Protein AF-A0A2K2V6W5-F1 (afdb_monomer_lite)

Foldseek 3Di:
DDDDDDDDPDDPPPPPPPPDVVNLVVLLVLLLVLLVVQQVVLQVQLLVLLVVCVVVVHDPVVNVVSSVCSSVVSLVVSLVVCVVVVSVSSSVSNVVNNVVVVCCQCPVVVDDSNVVPPD

Sequence (119 aa):
MLRRPIRPPTKPIKMRAPFTLKKLVFEALFGIVYAFFTFPISFLIAEFS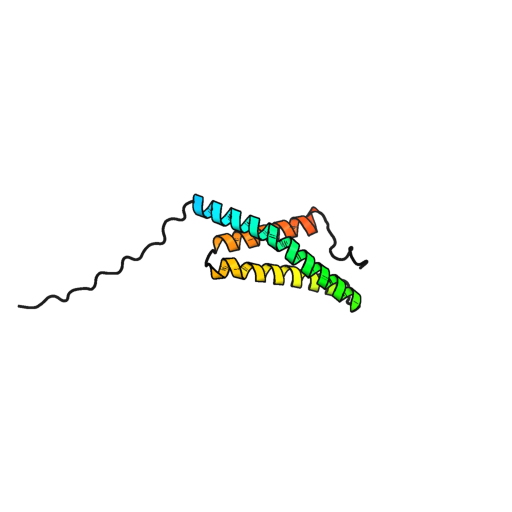VWVSSVWMLNRADALRNFNLFLWLVQLMFMIVPLYHKRYMRVIFFLVTSLLIYYAVFFAAAFDPLSLFGY

Structure (mmCIF, N/CA/C/O backbone):
data_AF-A0A2K2V6W5-F1
#
_entry.id   AF-A0A2K2V6W5-F1
#
loop_
_atom_site.group_PDB
_atom_site.id
_atom_site.type_symbol
_atom_site.label_atom_id
_atom_site.label_alt_id
_atom_site.label_comp_id
_atom_site.label_asym_id
_atom_site.label_entity_id
_atom_site.label_seq_id
_atom_site.pdbx_PDB_ins_code
_atom_site.Cartn_x
_atom_site.Cartn_y
_atom_site.Cartn_z
_atom_site.occupancy
_atom_site.B_iso_or_equiv
_atom_site.auth_seq_id
_atom_site.auth_comp_id
_atom_site.auth_asym_id
_atom_site.auth_atom_id
_atom_site.pdbx_PDB_model_num
ATOM 1 N N . MET A 1 1 ? -4.158 -10.454 72.548 1.00 58.47 1 MET A N 1
ATOM 2 C CA . MET A 1 1 ? -4.992 -9.889 71.460 1.00 58.47 1 MET A CA 1
ATOM 3 C C . MET A 1 1 ? -4.175 -9.878 70.170 1.00 58.47 1 MET A C 1
ATOM 5 O O . MET A 1 1 ? -3.274 -9.062 70.040 1.00 58.47 1 MET A O 1
ATOM 9 N N . LEU A 1 2 ? -4.414 -10.823 69.255 1.00 63.09 2 LEU A N 1
ATOM 10 C CA . LEU A 1 2 ? -3.684 -10.931 67.982 1.00 63.09 2 LEU A CA 1
ATOM 11 C C . LEU A 1 2 ? -4.284 -9.954 66.955 1.00 63.09 2 LEU A C 1
ATOM 13 O O . LEU A 1 2 ? -5.436 -10.112 66.551 1.00 63.09 2 LEU A O 1
ATOM 17 N N . ARG A 1 3 ? -3.521 -8.927 66.548 1.00 61.69 3 ARG A N 1
ATOM 18 C CA . ARG A 1 3 ? -3.907 -8.004 65.465 1.00 61.69 3 ARG A CA 1
ATOM 19 C C . ARG A 1 3 ? -3.939 -8.772 64.143 1.00 61.69 3 ARG A C 1
ATOM 21 O O . ARG A 1 3 ? -2.918 -9.294 63.706 1.00 61.69 3 ARG A O 1
ATOM 28 N N . ARG A 1 4 ? -5.108 -8.841 63.500 1.00 70.25 4 ARG A N 1
ATOM 29 C CA . ARG A 1 4 ? -5.239 -9.413 62.152 1.00 70.25 4 ARG A CA 1
ATOM 30 C C . ARG A 1 4 ? -4.472 -8.539 61.142 1.00 70.25 4 ARG A C 1
ATOM 32 O O . ARG A 1 4 ? -4.592 -7.316 61.218 1.00 70.25 4 ARG A O 1
ATOM 39 N N . PRO A 1 5 ? -3.722 -9.127 60.193 1.00 66.56 5 PRO A N 1
ATOM 40 C CA . PRO A 1 5 ? -3.057 -8.367 59.142 1.00 66.56 5 PRO A CA 1
ATOM 41 C C . PRO A 1 5 ? -4.097 -7.756 58.194 1.00 66.56 5 PRO A C 1
ATOM 43 O O . PRO A 1 5 ? -4.945 -8.455 57.634 1.00 66.56 5 PRO A O 1
ATOM 46 N N . ILE A 1 6 ? -4.033 -6.435 58.032 1.00 70.31 6 ILE A N 1
ATOM 47 C CA . ILE A 1 6 ? -4.862 -5.657 57.108 1.00 70.31 6 ILE A CA 1
ATOM 48 C C . ILE A 1 6 ? -4.394 -6.003 55.689 1.00 70.31 6 ILE A C 1
ATOM 50 O O . ILE A 1 6 ? -3.288 -5.637 55.295 1.00 70.31 6 ILE A O 1
ATOM 54 N N . ARG A 1 7 ? -5.202 -6.744 54.919 1.00 69.69 7 ARG A N 1
ATOM 55 C CA . ARG A 1 7 ? -4.909 -6.967 53.494 1.00 69.69 7 ARG A CA 1
ATOM 56 C C . ARG A 1 7 ? -5.039 -5.628 52.754 1.00 69.69 7 ARG A C 1
ATOM 58 O O . ARG A 1 7 ? -6.038 -4.939 52.968 1.00 69.69 7 ARG A O 1
ATOM 65 N N . PRO A 1 8 ? -4.083 -5.251 51.886 1.00 72.56 8 PRO A N 1
ATOM 66 C CA . PRO A 1 8 ? -4.254 -4.078 51.042 1.00 72.56 8 PRO A CA 1
ATOM 67 C C . PRO A 1 8 ? -5.456 -4.298 50.109 1.00 72.56 8 PRO A C 1
ATOM 69 O O . PRO A 1 8 ? -5.678 -5.432 49.669 1.00 72.56 8 PRO A O 1
ATOM 72 N N . PRO A 1 9 ? -6.239 -3.249 49.796 1.00 64.00 9 PRO A N 1
ATOM 73 C CA . PRO A 1 9 ? -7.337 -3.369 48.852 1.00 64.00 9 PRO A CA 1
ATOM 74 C C . PRO A 1 9 ? -6.768 -3.836 47.512 1.00 64.00 9 PRO A C 1
ATOM 76 O O . PRO A 1 9 ? -5.897 -3.190 46.923 1.00 64.00 9 PRO A O 1
ATOM 79 N N . THR A 1 10 ? -7.239 -4.989 47.044 1.00 65.75 10 THR A N 1
ATOM 80 C CA . THR A 1 10 ? -6.977 -5.486 45.699 1.00 65.75 10 THR A CA 1
ATOM 81 C C . THR A 1 10 ? -7.386 -4.394 44.717 1.00 65.75 10 THR A C 1
ATOM 83 O O . THR A 1 10 ? -8.564 -4.056 44.612 1.00 65.75 10 THR A O 1
ATOM 86 N N . LYS A 1 11 ? -6.406 -3.786 44.029 1.00 63.66 11 LYS A N 1
ATOM 87 C CA . LYS A 1 11 ? -6.673 -2.816 42.959 1.00 63.66 11 LYS A CA 1
ATOM 88 C C . LYS A 1 11 ? -7.693 -3.457 42.015 1.00 63.66 11 LYS A C 1
ATOM 90 O O . LYS A 1 11 ? -7.386 -4.524 41.479 1.00 63.66 11 LYS A O 1
ATOM 95 N N . PRO A 1 12 ? -8.877 -2.857 41.803 1.00 57.47 12 PRO A N 1
ATOM 96 C CA . PRO A 1 12 ? -9.825 -3.410 40.858 1.00 57.47 12 PRO A CA 1
ATOM 97 C C . PRO A 1 12 ? -9.128 -3.452 39.502 1.00 57.47 12 PRO A C 1
ATOM 99 O O . PRO A 1 12 ? -8.664 -2.426 38.993 1.00 57.47 12 PRO A O 1
ATOM 102 N N . ILE A 1 13 ? -9.007 -4.656 38.944 1.00 61.00 13 ILE A N 1
ATOM 103 C CA . ILE A 1 13 ? -8.612 -4.856 37.557 1.00 61.00 13 ILE A CA 1
ATOM 104 C C . ILE A 1 13 ? -9.688 -4.130 36.758 1.00 61.00 13 ILE A C 1
ATOM 106 O O . ILE A 1 13 ? -10.804 -4.625 36.617 1.00 61.00 13 ILE A O 1
ATOM 110 N N . LYS A 1 14 ? -9.393 -2.904 36.310 1.00 52.69 14 LYS A N 1
ATOM 111 C CA . LYS A 1 14 ? -10.246 -2.178 35.372 1.00 52.69 14 LYS A CA 1
ATOM 112 C C . LYS A 1 14 ? -10.262 -3.007 34.093 1.00 52.69 14 LYS A C 1
ATOM 114 O O . LYS A 1 14 ? -9.399 -2.832 33.234 1.00 52.69 14 LYS A O 1
ATOM 119 N N . MET A 1 15 ? -11.210 -3.936 33.988 1.00 48.81 15 MET A N 1
ATOM 120 C CA . MET A 1 15 ? -11.567 -4.552 32.720 1.00 48.81 15 MET A CA 1
ATOM 121 C C . MET A 1 15 ? -11.825 -3.393 31.759 1.00 48.81 15 MET A C 1
ATOM 123 O O . MET A 1 15 ? -12.671 -2.535 32.024 1.00 48.81 15 MET A O 1
ATOM 127 N N . ARG A 1 16 ? -10.992 -3.293 30.713 1.00 52.66 16 ARG A N 1
ATOM 128 C CA . ARG A 1 16 ? -11.155 -2.299 29.650 1.00 52.66 16 ARG A CA 1
ATOM 129 C C . ARG A 1 16 ? -12.614 -2.359 29.213 1.00 52.66 16 ARG A C 1
ATOM 131 O O . ARG A 1 16 ? -13.088 -3.432 28.855 1.00 52.66 16 ARG A O 1
ATOM 138 N N . ALA A 1 17 ? -13.291 -1.218 29.312 1.00 54.84 17 ALA A N 1
ATOM 139 C CA . ALA A 1 17 ? -14.700 -1.054 28.984 1.00 54.84 17 ALA A CA 1
ATOM 140 C C . ALA A 1 17 ? -15.071 -1.792 27.682 1.00 54.84 17 ALA A C 1
ATOM 142 O O . ALA A 1 17 ? -14.242 -1.831 26.762 1.00 54.84 17 ALA A O 1
ATOM 143 N N . PRO A 1 18 ? -16.293 -2.349 27.590 1.00 55.44 18 PRO A N 1
ATOM 144 C CA . PRO A 1 18 ? -16.727 -3.099 26.420 1.00 55.44 18 PRO A CA 1
ATOM 145 C C . PRO A 1 18 ? -16.536 -2.232 25.177 1.00 55.44 18 PRO A C 1
ATOM 147 O O . PRO A 1 18 ? -16.922 -1.059 25.170 1.00 55.44 18 PRO A O 1
ATOM 150 N N . PHE A 1 19 ? -15.894 -2.796 24.149 1.00 60.53 19 PHE A N 1
ATOM 151 C CA . PHE A 1 19 ? -15.759 -2.177 22.833 1.00 60.53 19 PHE A CA 1
ATOM 152 C C . PHE A 1 19 ? -17.141 -1.709 22.379 1.00 60.53 19 PHE A C 1
ATOM 154 O O . PHE A 1 19 ? -17.982 -2.498 21.959 1.00 60.53 19 PHE A O 1
ATOM 161 N N . THR A 1 20 ? -17.415 -0.417 22.527 1.00 73.50 20 THR A N 1
ATOM 162 C CA . THR A 1 20 ? -18.707 0.129 22.139 1.00 73.50 20 THR A CA 1
ATOM 163 C C . THR A 1 20 ? -18.705 0.205 20.622 1.00 73.50 20 THR A C 1
ATOM 165 O O . THR A 1 20 ? -17.771 0.763 20.046 1.00 73.50 20 THR A O 1
ATOM 168 N N . LEU A 1 21 ? -19.737 -0.324 19.967 1.00 78.25 21 LEU A N 1
ATOM 169 C CA . LEU A 1 21 ? -19.839 -0.357 18.504 1.00 78.25 21 LEU A CA 1
ATOM 170 C C . LEU A 1 21 ? -19.587 1.032 17.878 1.00 78.25 21 LEU A C 1
ATOM 172 O O . LEU A 1 21 ? -18.865 1.158 16.896 1.00 78.25 21 LEU A O 1
ATOM 176 N N . LYS A 1 22 ? -20.056 2.099 18.542 1.00 82.06 22 LYS A N 1
ATOM 177 C CA . LYS A 1 22 ? -19.782 3.503 18.181 1.00 82.06 22 LYS A CA 1
ATOM 178 C C . LYS A 1 22 ? -18.288 3.843 18.103 1.00 82.06 22 LYS A C 1
ATOM 180 O O . LYS A 1 22 ? -17.861 4.530 17.182 1.00 82.06 22 LYS A O 1
ATOM 185 N N . LYS A 1 23 ? -17.484 3.360 19.054 1.00 82.31 23 LYS A N 1
ATOM 186 C CA . LYS A 1 23 ? -16.033 3.584 19.079 1.00 82.31 23 LYS A CA 1
ATOM 187 C C . LYS A 1 23 ? -15.339 2.835 17.944 1.00 82.31 23 LYS A C 1
ATOM 189 O O . LYS A 1 23 ? -14.435 3.391 17.333 1.00 82.31 23 LYS A O 1
ATOM 194 N N . LEU A 1 24 ? -15.785 1.615 17.639 1.00 86.44 24 LEU A N 1
ATOM 195 C CA . LEU A 1 24 ? -15.267 0.843 16.509 1.00 86.44 24 LEU A CA 1
ATOM 196 C C . LEU A 1 24 ? -15.536 1.565 15.184 1.00 86.44 24 LEU A C 1
ATOM 198 O O . LEU A 1 24 ? -14.605 1.765 14.414 1.00 86.44 24 LEU A O 1
ATOM 202 N N . VAL A 1 25 ? -16.776 2.012 14.958 1.00 88.31 25 VAL A N 1
ATOM 203 C CA . VAL A 1 25 ? -17.162 2.770 13.754 1.00 88.31 25 VAL A CA 1
ATOM 204 C C . VAL A 1 25 ? -16.322 4.039 13.615 1.00 88.31 25 VAL A C 1
ATOM 206 O O . VAL A 1 25 ? -15.820 4.337 12.536 1.00 88.31 25 VAL A O 1
ATOM 209 N N . PHE A 1 26 ? -16.103 4.760 14.715 1.00 89.00 26 PHE A N 1
ATOM 210 C CA . PHE A 1 26 ? -15.270 5.958 14.704 1.00 89.00 26 PHE A CA 1
ATOM 211 C C . PHE A 1 26 ? -13.800 5.634 14.401 1.00 89.00 26 PHE A C 1
ATOM 213 O O . PHE A 1 26 ? -13.170 6.292 13.580 1.00 89.00 26 PHE A O 1
ATOM 220 N N . GLU A 1 27 ? -13.225 4.600 15.018 1.00 88.81 27 GLU A N 1
ATOM 221 C CA . GLU A 1 27 ? -11.850 4.189 14.715 1.00 88.81 27 GLU A CA 1
ATOM 222 C C . GLU A 1 27 ? -11.686 3.702 13.271 1.00 88.81 27 GLU A C 1
ATOM 224 O O . GLU A 1 27 ? -10.670 4.025 12.651 1.00 88.81 27 GLU A O 1
ATOM 229 N N . ALA A 1 28 ? -12.692 3.011 12.731 1.00 90.56 28 ALA A N 1
ATOM 230 C CA . ALA A 1 28 ? -12.733 2.560 11.348 1.00 90.56 28 ALA A CA 1
ATOM 231 C C . ALA A 1 28 ? -12.755 3.736 10.372 1.00 90.56 28 ALA A C 1
ATOM 233 O O . ALA A 1 28 ? -11.873 3.836 9.523 1.00 90.56 28 ALA A O 1
ATOM 234 N N . LEU A 1 29 ? -13.694 4.671 10.547 1.00 93.69 29 LEU A N 1
ATOM 235 C CA . LEU A 1 29 ? -13.828 5.840 9.680 1.00 93.69 29 LEU A CA 1
ATOM 236 C C . LEU A 1 29 ? -12.537 6.662 9.652 1.00 93.69 29 LEU A C 1
ATOM 238 O O . LEU A 1 29 ? -12.053 7.028 8.586 1.00 93.69 29 LEU A O 1
ATOM 242 N N . PHE A 1 30 ? -11.928 6.898 10.815 1.00 92.19 30 PHE A N 1
ATOM 243 C CA . PHE A 1 30 ? -10.656 7.613 10.871 1.00 92.19 30 PHE A CA 1
ATOM 244 C C . PHE A 1 30 ? -9.510 6.841 10.217 1.00 92.19 30 PHE A C 1
ATOM 246 O O . PHE A 1 30 ? -8.634 7.472 9.642 1.00 92.19 30 PHE A O 1
ATOM 253 N N . GLY A 1 31 ? -9.479 5.510 10.323 1.00 91.69 31 GLY A N 1
ATOM 254 C CA . GLY A 1 31 ? -8.465 4.689 9.653 1.00 91.69 31 GLY A CA 1
ATOM 255 C C . GLY A 1 31 ? -8.593 4.761 8.135 1.00 91.69 31 GLY A C 1
ATOM 256 O O . GLY A 1 31 ? -7.596 4.960 7.448 1.00 91.69 31 GLY A O 1
ATOM 257 N N . ILE A 1 32 ? -9.829 4.687 7.639 1.00 94.12 32 ILE A N 1
ATOM 258 C CA . ILE A 1 32 ? -10.171 4.793 6.218 1.00 94.12 32 ILE A CA 1
ATOM 259 C C . ILE A 1 32 ? -9.779 6.169 5.677 1.00 94.12 32 ILE A C 1
ATOM 261 O O . ILE A 1 32 ? -8.992 6.262 4.741 1.00 94.12 32 ILE A O 1
ATOM 265 N N . VAL A 1 33 ? -10.273 7.243 6.300 1.00 94.94 33 VAL A N 1
ATOM 266 C CA . VAL A 1 33 ? -9.973 8.621 5.882 1.00 94.94 33 VAL A CA 1
ATOM 267 C C . VAL A 1 33 ? -8.465 8.868 5.897 1.00 94.94 33 VAL A C 1
ATOM 269 O O . VAL A 1 33 ? -7.916 9.435 4.959 1.00 94.94 33 VAL A O 1
ATOM 272 N N . TYR A 1 34 ? -7.772 8.385 6.927 1.00 93.81 34 TYR A N 1
ATOM 273 C CA . TYR A 1 34 ? -6.323 8.516 7.014 1.00 93.81 34 TYR A CA 1
ATOM 274 C C . TYR A 1 34 ? -5.593 7.769 5.886 1.00 93.81 34 TYR A C 1
ATOM 276 O O . TYR A 1 34 ? -4.651 8.313 5.312 1.00 93.81 34 TYR A O 1
ATOM 284 N N . ALA A 1 35 ? -6.042 6.567 5.513 1.00 94.12 35 ALA A N 1
ATOM 285 C CA . ALA A 1 35 ? -5.495 5.842 4.366 1.00 94.12 35 ALA A CA 1
ATOM 286 C C . ALA A 1 35 ? -5.709 6.614 3.055 1.00 94.12 35 ALA A C 1
ATOM 288 O O . ALA A 1 35 ? -4.770 6.755 2.280 1.00 94.12 35 ALA A O 1
ATOM 289 N N . PHE A 1 36 ? -6.892 7.199 2.847 1.00 94.56 36 PHE A N 1
ATOM 290 C CA . PHE A 1 36 ? -7.178 8.011 1.659 1.00 94.56 36 PHE A CA 1
ATOM 291 C C . PHE A 1 36 ? -6.314 9.269 1.540 1.00 94.56 36 PHE A C 1
ATOM 293 O O . PHE A 1 36 ? -6.001 9.675 0.428 1.00 94.56 36 PHE A O 1
ATOM 300 N N . PHE A 1 37 ? -5.908 9.882 2.654 1.00 94.69 37 PHE A N 1
ATOM 301 C CA . PHE A 1 37 ? -5.008 11.041 2.616 1.00 94.69 37 PHE A CA 1
ATOM 302 C C . PHE A 1 37 ? -3.542 10.661 2.418 1.00 94.69 37 PHE A C 1
ATOM 304 O O . PHE A 1 37 ? -2.798 11.369 1.748 1.00 94.69 37 PHE A O 1
ATOM 311 N N . THR A 1 38 ? -3.114 9.558 3.021 1.00 95.19 38 THR A N 1
ATOM 312 C CA . THR A 1 38 ? -1.705 9.140 3.013 1.00 95.19 38 THR A CA 1
ATOM 313 C C . THR A 1 38 ? -1.329 8.389 1.745 1.00 95.19 38 THR A C 1
ATOM 315 O O . THR A 1 38 ? -0.225 8.578 1.249 1.00 95.19 38 THR A O 1
ATOM 318 N N . PHE A 1 39 ? -2.241 7.596 1.178 1.00 95.25 39 PHE A N 1
ATOM 319 C CA . PHE A 1 39 ? -1.962 6.791 -0.006 1.00 95.25 39 PHE A CA 1
ATOM 320 C C . PHE A 1 39 ? -1.527 7.634 -1.219 1.00 95.25 39 PHE A C 1
ATOM 322 O O . PHE A 1 39 ? -0.502 7.294 -1.805 1.00 95.25 39 PHE A O 1
ATOM 329 N N . PRO A 1 40 ? -2.191 8.755 -1.578 1.00 94.31 40 PRO A N 1
ATOM 330 C CA . PRO A 1 40 ? -1.726 9.618 -2.667 1.00 94.31 40 PRO A CA 1
ATOM 331 C C . PRO A 1 40 ? -0.332 10.199 -2.414 1.00 94.31 40 PRO A C 1
ATOM 333 O O . PRO A 1 40 ? 0.471 10.298 -3.333 1.00 94.31 40 PRO A O 1
ATOM 336 N N . ILE A 1 41 ? -0.013 10.543 -1.162 1.00 94.56 41 ILE A N 1
ATOM 337 C CA . ILE A 1 41 ? 1.309 11.066 -0.789 1.00 94.56 41 ILE A CA 1
ATOM 338 C C . ILE A 1 41 ? 2.376 9.979 -0.971 1.00 94.56 41 ILE A C 1
ATOM 340 O O . ILE A 1 41 ? 3.408 10.222 -1.594 1.00 94.56 41 ILE A O 1
ATOM 344 N N . SER A 1 42 ? 2.114 8.770 -0.469 1.00 95.62 42 SER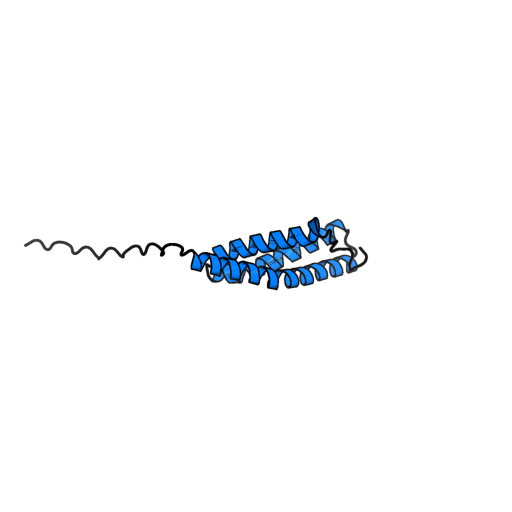 A N 1
ATOM 345 C CA . SER A 1 42 ? 2.992 7.608 -0.645 1.00 95.62 42 SER A CA 1
ATOM 346 C C . SER A 1 42 ? 3.170 7.254 -2.121 1.00 95.62 42 SER A C 1
ATOM 348 O O . SER A 1 42 ? 4.278 6.934 -2.539 1.00 95.62 42 SER A O 1
ATOM 350 N N . PHE A 1 43 ? 2.102 7.353 -2.914 1.00 94.50 43 PHE A N 1
ATOM 351 C CA . PHE A 1 43 ? 2.130 7.124 -4.354 1.00 94.50 43 PHE A CA 1
ATOM 352 C C . PHE A 1 43 ? 3.034 8.132 -5.073 1.00 94.50 43 PHE A C 1
ATOM 354 O O . PHE A 1 43 ? 3.908 7.709 -5.816 1.00 94.50 43 PHE A O 1
ATOM 361 N N . LEU A 1 44 ? 2.904 9.434 -4.796 1.00 92.94 44 LEU A N 1
ATOM 362 C CA . LEU A 1 44 ? 3.757 10.472 -5.394 1.00 92.94 44 LEU A CA 1
ATOM 363 C C . LEU A 1 44 ? 5.24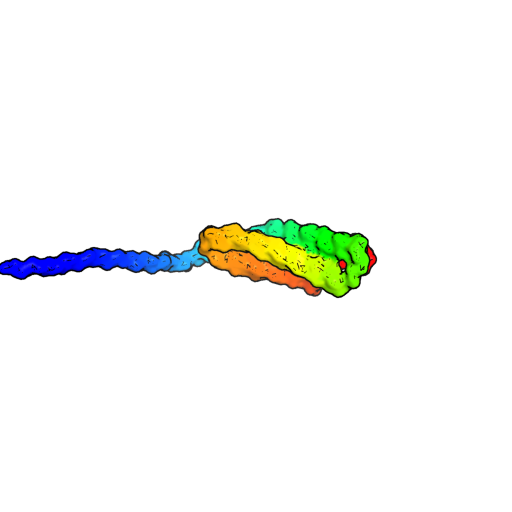1 10.287 -5.038 1.00 92.94 44 LEU A C 1
ATOM 365 O O . LEU A 1 44 ? 6.124 10.476 -5.871 1.00 92.94 44 LEU A O 1
ATOM 369 N N . ILE A 1 45 ? 5.537 9.888 -3.798 1.00 94.06 45 ILE A N 1
ATOM 370 C CA . ILE A 1 45 ? 6.918 9.604 -3.380 1.00 94.06 45 ILE A CA 1
ATOM 371 C C . ILE A 1 45 ? 7.449 8.342 -4.077 1.00 94.06 45 ILE A C 1
ATOM 373 O O . ILE A 1 45 ? 8.603 8.305 -4.505 1.00 94.06 45 ILE A O 1
ATOM 377 N N . ALA A 1 46 ? 6.618 7.310 -4.221 1.00 94.06 46 ALA A N 1
ATOM 378 C CA . ALA A 1 46 ? 6.978 6.103 -4.955 1.00 94.06 46 ALA A CA 1
ATOM 379 C C . ALA A 1 46 ? 7.192 6.382 -6.450 1.00 94.06 46 ALA A C 1
ATOM 381 O O . ALA A 1 46 ? 8.135 5.867 -7.046 1.00 94.06 46 ALA A O 1
ATOM 382 N N . GLU A 1 47 ? 6.369 7.241 -7.044 1.00 91.75 47 GLU A N 1
ATOM 383 C CA . GLU A 1 47 ? 6.503 7.714 -8.420 1.00 91.75 47 GLU A CA 1
ATOM 384 C C . GLU A 1 47 ? 7.842 8.439 -8.625 1.00 91.75 47 GLU A C 1
ATOM 386 O O . GLU A 1 47 ? 8.574 8.147 -9.573 1.00 91.75 47 GLU A O 1
ATOM 391 N N . PHE A 1 48 ? 8.249 9.285 -7.675 1.00 91.81 48 PHE A N 1
ATOM 392 C CA . PHE A 1 48 ? 9.576 9.901 -7.694 1.00 91.81 48 PHE A CA 1
ATOM 393 C C . PHE A 1 48 ? 10.709 8.858 -7.681 1.00 91.81 48 PHE A C 1
ATOM 395 O O . PHE A 1 48 ? 11.721 9.029 -8.361 1.00 91.81 48 PHE A O 1
ATOM 402 N N . SER A 1 49 ? 10.536 7.730 -6.985 1.00 91.62 49 SER A N 1
ATOM 403 C CA . SER A 1 49 ? 11.505 6.628 -7.042 1.00 91.62 49 SER A CA 1
ATOM 404 C C . SER A 1 49 ? 11.609 5.986 -8.432 1.00 91.62 49 SER A C 1
ATOM 406 O O . SER A 1 49 ? 12.687 5.486 -8.774 1.00 91.62 49 SER A O 1
ATOM 408 N N . VAL A 1 50 ? 10.535 5.960 -9.227 1.00 91.81 50 VAL A N 1
ATOM 409 C CA . VAL A 1 50 ? 10.575 5.462 -10.615 1.00 91.81 50 VAL A CA 1
ATOM 410 C C . VAL A 1 50 ? 11.382 6.415 -11.479 1.00 91.81 50 VAL A C 1
ATOM 412 O O . VAL A 1 50 ? 12.259 5.971 -12.218 1.00 91.81 50 VAL A O 1
ATOM 415 N N . TRP A 1 51 ? 11.155 7.720 -11.323 1.00 91.19 51 TRP A N 1
ATOM 416 C CA . TRP A 1 51 ? 11.938 8.739 -12.012 1.00 91.19 51 TRP A CA 1
ATOM 417 C C . TRP A 1 51 ? 13.439 8.609 -11.708 1.00 91.19 51 TRP A C 1
ATOM 419 O O . TRP A 1 51 ? 14.242 8.521 -12.634 1.00 91.19 51 TRP A O 1
ATOM 429 N N . VAL A 1 52 ? 13.828 8.483 -10.432 1.00 91.19 52 VAL A N 1
ATOM 430 C CA . VAL A 1 52 ? 15.239 8.251 -10.055 1.00 91.19 52 VAL A CA 1
ATOM 431 C C . VAL A 1 52 ? 15.783 6.970 -10.695 1.00 91.19 52 VAL A C 1
ATOM 433 O O . VAL A 1 52 ? 16.904 6.956 -11.201 1.00 91.19 52 VAL A O 1
ATOM 436 N N . SER A 1 53 ? 14.979 5.904 -10.723 1.00 91.69 53 SER A N 1
ATOM 437 C CA . SER A 1 53 ? 15.377 4.630 -11.333 1.00 91.69 53 SER A CA 1
ATOM 438 C C . SER A 1 53 ? 15.609 4.750 -12.846 1.00 91.69 53 SER A C 1
ATOM 440 O O . SER A 1 53 ? 16.547 4.137 -13.353 1.00 91.69 53 SER A O 1
ATOM 442 N N . SER A 1 54 ? 14.822 5.583 -13.541 1.00 87.50 54 SER A N 1
ATOM 443 C CA . SER A 1 54 ? 15.008 5.905 -14.964 1.00 87.50 54 SER A CA 1
ATOM 444 C C . SER A 1 54 ? 16.311 6.668 -15.205 1.00 87.50 54 SER A C 1
ATOM 446 O O . SER A 1 54 ? 17.099 6.279 -16.067 1.00 87.50 54 SER A O 1
ATOM 448 N N . VAL A 1 55 ? 16.595 7.696 -14.394 1.00 90.62 55 VAL A N 1
ATOM 449 C CA . VAL A 1 55 ? 17.843 8.478 -14.497 1.00 90.62 55 VAL A CA 1
ATOM 450 C C . VAL A 1 55 ? 19.075 7.590 -14.300 1.00 90.62 55 VAL A C 1
ATOM 452 O O . VAL A 1 55 ? 20.101 7.801 -14.941 1.00 90.62 55 VAL A O 1
ATOM 455 N N . TRP A 1 56 ? 18.982 6.581 -13.433 1.00 90.81 56 TRP A N 1
ATOM 456 C CA . TRP A 1 56 ? 20.075 5.645 -13.151 1.00 90.81 56 TRP A CA 1
ATOM 457 C C . TRP A 1 56 ? 20.097 4.429 -14.084 1.00 90.81 56 TRP A C 1
ATOM 459 O O . TRP A 1 56 ? 20.899 3.521 -13.873 1.00 90.81 56 TRP A O 1
ATOM 469 N N . MET A 1 57 ? 19.242 4.409 -15.114 1.00 87.25 57 MET A N 1
ATOM 470 C CA . MET A 1 57 ? 19.156 3.342 -16.116 1.00 87.25 57 MET A CA 1
ATOM 471 C C . MET A 1 57 ? 18.972 1.946 -15.498 1.00 87.25 57 MET A C 1
ATOM 473 O O . MET A 1 57 ? 19.524 0.957 -15.980 1.00 87.25 57 MET A O 1
ATOM 477 N N . LEU A 1 58 ? 18.201 1.852 -14.410 1.00 87.69 58 LEU A N 1
ATOM 478 C CA . LEU A 1 58 ? 17.875 0.567 -13.797 1.00 87.69 58 LEU A CA 1
ATOM 479 C C . LEU A 1 58 ? 16.969 -0.259 -14.720 1.00 87.69 58 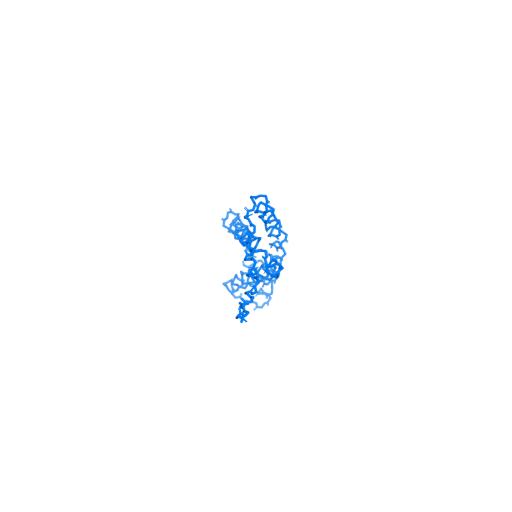LEU A C 1
ATOM 481 O O . LEU A 1 58 ? 16.199 0.270 -15.527 1.00 87.69 58 LEU A O 1
ATOM 485 N N . ASN A 1 59 ? 17.010 -1.580 -14.571 1.00 91.38 59 ASN A N 1
ATOM 486 C CA . ASN A 1 59 ? 16.081 -2.455 -15.279 1.00 91.38 59 ASN A CA 1
ATOM 487 C C . ASN A 1 59 ? 14.636 -2.197 -14.821 1.00 91.38 59 ASN A C 1
ATOM 489 O O . ASN A 1 59 ? 14.390 -1.892 -13.652 1.00 91.38 59 ASN A O 1
ATOM 493 N N . ARG A 1 60 ? 13.659 -2.418 -15.716 1.00 89.50 60 ARG A N 1
ATOM 494 C CA . ARG A 1 60 ? 12.214 -2.303 -15.410 1.00 89.50 60 ARG A CA 1
ATOM 495 C C . ARG A 1 60 ? 11.814 -3.043 -14.128 1.00 89.50 60 ARG A C 1
ATOM 497 O O . ARG A 1 60 ? 11.042 -2.527 -13.325 1.00 89.50 60 ARG A O 1
ATOM 504 N N . ALA A 1 61 ? 12.360 -4.243 -13.925 1.00 90.62 61 ALA A N 1
ATOM 505 C CA . ALA A 1 61 ? 12.086 -5.056 -12.743 1.00 90.62 61 ALA A CA 1
ATOM 506 C C . ALA A 1 61 ? 12.562 -4.386 -11.440 1.00 90.62 61 ALA A C 1
ATOM 508 O O . ALA A 1 61 ? 11.847 -4.412 -10.439 1.00 90.62 61 ALA A O 1
ATOM 509 N N . ASP A 1 62 ? 13.734 -3.746 -11.455 1.00 91.94 62 ASP A N 1
ATOM 510 C CA . ASP A 1 62 ? 14.267 -3.034 -10.292 1.00 91.94 62 ASP A CA 1
ATOM 511 C C . ASP A 1 62 ? 13.514 -1.722 -10.043 1.00 91.94 62 ASP A C 1
ATOM 513 O O . ASP A 1 62 ? 13.227 -1.400 -8.891 1.00 91.94 62 ASP A O 1
ATOM 517 N N . ALA A 1 63 ? 13.109 -1.010 -11.101 1.00 91.50 63 ALA A N 1
ATOM 518 C CA . ALA A 1 63 ? 12.276 0.187 -10.990 1.00 91.50 63 ALA A CA 1
ATOM 519 C C . ALA A 1 63 ? 10.909 -0.125 -10.348 1.00 91.50 63 ALA A C 1
ATOM 521 O O . ALA A 1 63 ? 10.502 0.553 -9.404 1.00 91.50 63 ALA A O 1
ATOM 522 N N . LEU A 1 64 ? 10.238 -1.204 -10.775 1.00 92.19 64 LEU A N 1
ATOM 523 C CA . LEU A 1 64 ? 8.991 -1.679 -10.155 1.00 92.19 64 LEU A CA 1
ATOM 524 C C . LEU A 1 64 ? 9.188 -2.138 -8.712 1.00 92.19 64 LEU A C 1
ATOM 526 O O . LEU A 1 64 ? 8.332 -1.895 -7.856 1.00 92.19 64 LEU A O 1
ATOM 530 N N . ARG A 1 65 ? 10.305 -2.814 -8.422 1.00 93.31 65 ARG A N 1
ATOM 531 C CA . ARG A 1 65 ? 10.629 -3.222 -7.053 1.00 93.31 65 ARG A CA 1
ATOM 532 C C . ARG A 1 65 ? 10.791 -1.996 -6.162 1.00 93.31 65 ARG A C 1
ATOM 534 O O . ARG A 1 65 ? 10.189 -1.951 -5.094 1.00 93.31 65 ARG A O 1
ATOM 541 N N . ASN A 1 66 ? 11.554 -1.003 -6.610 1.00 93.25 66 ASN A N 1
ATOM 542 C CA . ASN A 1 66 ? 11.775 0.236 -5.875 1.00 93.25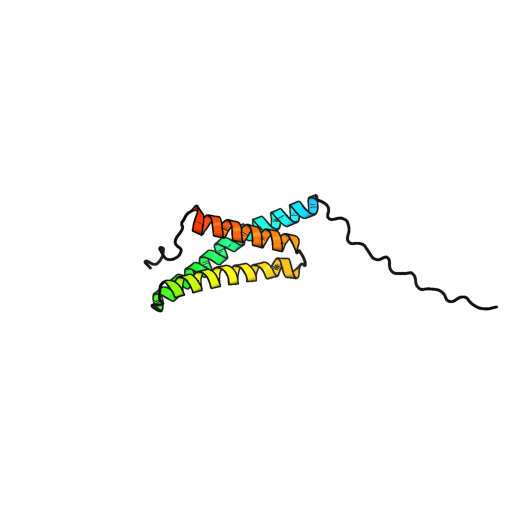 66 ASN A CA 1
ATOM 543 C C . ASN A 1 66 ? 10.462 0.997 -5.671 1.00 93.25 66 ASN A C 1
ATOM 545 O O . ASN A 1 66 ? 10.157 1.353 -4.537 1.00 93.25 66 ASN A O 1
ATOM 549 N N . PHE A 1 67 ? 9.637 1.147 -6.712 1.00 94.06 67 PHE A N 1
ATOM 550 C CA . PHE A 1 67 ? 8.306 1.751 -6.601 1.00 94.06 67 PHE A CA 1
ATOM 551 C C . PHE A 1 67 ? 7.483 1.111 -5.477 1.00 94.06 67 PHE A C 1
ATOM 553 O O . PHE A 1 67 ? 7.042 1.795 -4.554 1.00 94.06 67 PHE A O 1
ATOM 560 N N . ASN A 1 68 ? 7.326 -0.216 -5.507 1.00 94.12 68 ASN A N 1
ATOM 561 C CA . ASN A 1 68 ? 6.547 -0.924 -4.493 1.00 94.12 68 ASN A CA 1
ATOM 562 C C . ASN A 1 68 ? 7.174 -0.802 -3.097 1.00 94.12 68 ASN A C 1
ATOM 564 O O . ASN A 1 68 ? 6.452 -0.618 -2.117 1.00 94.12 68 ASN A O 1
ATOM 568 N N . LEU A 1 69 ? 8.505 -0.876 -2.994 1.00 95.12 69 LEU A N 1
ATOM 569 C CA . LEU A 1 69 ? 9.213 -0.707 -1.727 1.00 95.12 69 LEU A CA 1
ATOM 570 C C . LEU A 1 69 ? 8.965 0.677 -1.130 1.00 95.12 69 LEU A C 1
ATOM 572 O O . LEU A 1 69 ? 8.578 0.760 0.031 1.00 95.12 69 LEU A O 1
ATOM 576 N N . PHE A 1 70 ? 9.137 1.750 -1.903 1.00 95.56 70 PHE A N 1
ATOM 577 C CA . PHE A 1 70 ? 8.915 3.112 -1.422 1.00 95.56 70 PHE A CA 1
ATOM 578 C C . PHE A 1 70 ? 7.445 3.373 -1.097 1.00 95.56 70 PHE A C 1
ATOM 580 O O . PHE A 1 70 ? 7.164 3.955 -0.050 1.00 95.56 70 PHE A O 1
ATOM 587 N N . LEU A 1 71 ? 6.513 2.875 -1.916 1.00 95.75 71 LEU A N 1
ATOM 588 C CA . LEU A 1 71 ? 5.078 2.991 -1.657 1.00 95.75 71 LEU A CA 1
ATOM 589 C C . LEU A 1 71 ? 4.727 2.405 -0.288 1.00 95.75 71 LEU A C 1
ATOM 591 O O . LEU A 1 71 ? 4.146 3.091 0.553 1.00 95.75 71 LEU A O 1
ATOM 595 N N . TRP A 1 72 ? 5.117 1.154 -0.033 1.00 95.44 72 TRP A N 1
ATOM 596 C CA . TRP A 1 72 ? 4.798 0.489 1.227 1.00 95.44 72 TRP A CA 1
ATOM 597 C C . TRP A 1 72 ? 5.603 1.031 2.402 1.00 95.44 72 TRP A C 1
ATOM 599 O O . TRP A 1 72 ? 5.060 1.146 3.498 1.00 95.44 72 TRP A O 1
ATOM 609 N N . LEU A 1 73 ? 6.863 1.412 2.198 1.00 96.31 73 LEU A N 1
ATOM 610 C CA . LEU A 1 73 ? 7.699 1.983 3.250 1.00 96.31 73 LEU A CA 1
ATOM 611 C C . LEU A 1 73 ? 7.107 3.296 3.761 1.00 96.31 73 LEU A C 1
ATOM 613 O O . LEU A 1 73 ? 6.908 3.442 4.966 1.00 96.31 73 LEU A O 1
ATOM 617 N N . VAL A 1 74 ? 6.749 4.216 2.863 1.00 95.44 74 VAL A N 1
ATOM 618 C CA . VAL A 1 74 ? 6.121 5.486 3.245 1.00 95.44 74 VAL A CA 1
ATOM 619 C C . VAL A 1 74 ? 4.748 5.241 3.878 1.00 95.44 74 VAL A C 1
ATOM 621 O O . VAL A 1 74 ? 4.435 5.822 4.920 1.00 95.44 74 VAL A O 1
ATOM 624 N N . GLN A 1 75 ? 3.956 4.310 3.335 1.00 93.81 75 GLN A N 1
ATOM 625 C CA . GLN A 1 75 ? 2.657 3.960 3.913 1.00 93.81 75 GLN A CA 1
ATOM 626 C C . GLN A 1 75 ? 2.787 3.423 5.349 1.00 93.81 75 GLN A C 1
ATOM 628 O O . GLN A 1 75 ? 2.017 3.796 6.237 1.00 93.81 75 GLN A O 1
ATOM 633 N N . LEU A 1 76 ? 3.794 2.586 5.609 1.00 93.38 76 LEU A N 1
ATOM 634 C CA . LEU A 1 76 ? 4.095 2.066 6.942 1.00 93.38 76 LEU A CA 1
ATOM 635 C C . LEU A 1 76 ? 4.632 3.152 7.885 1.00 93.38 76 LEU A C 1
ATOM 637 O O . LEU A 1 76 ? 4.315 3.120 9.075 1.00 93.38 76 LEU A O 1
ATOM 641 N N . MET A 1 77 ? 5.369 4.148 7.382 1.00 95.00 77 MET A N 1
ATOM 642 C CA . MET A 1 77 ? 5.789 5.300 8.189 1.00 95.00 77 MET A CA 1
ATOM 643 C C . MET A 1 77 ? 4.589 6.095 8.711 1.00 95.00 77 MET A C 1
ATOM 645 O O . MET A 1 77 ? 4.556 6.456 9.888 1.00 95.00 77 MET A O 1
ATOM 649 N N . PHE A 1 78 ? 3.552 6.304 7.896 1.00 93.12 78 PHE A N 1
ATOM 650 C CA . PHE A 1 78 ? 2.318 6.946 8.363 1.00 93.12 78 PHE A CA 1
ATOM 651 C C . PHE A 1 78 ? 1.589 6.128 9.439 1.00 93.12 78 PHE A C 1
ATOM 653 O O . PHE A 1 78 ? 0.925 6.683 10.318 1.00 93.12 78 PHE A O 1
ATOM 660 N N . MET A 1 79 ? 1.781 4.809 9.457 1.00 91.38 79 MET A N 1
ATOM 661 C CA . MET A 1 79 ? 1.224 3.928 10.482 1.00 91.38 79 MET A CA 1
ATOM 662 C C . MET A 1 79 ? 1.804 4.184 11.887 1.00 91.38 79 MET A C 1
ATOM 664 O O . MET A 1 79 ? 1.173 3.820 12.884 1.00 91.38 79 MET A O 1
ATOM 668 N N . ILE A 1 80 ? 2.951 4.868 11.998 1.00 92.69 80 ILE A N 1
ATOM 669 C CA . ILE A 1 80 ? 3.567 5.242 13.283 1.00 92.69 80 ILE A CA 1
ATOM 670 C C . ILE A 1 80 ? 2.620 6.113 14.119 1.00 92.69 80 ILE A C 1
ATOM 672 O O . ILE A 1 80 ? 2.522 5.925 15.332 1.00 92.69 80 ILE A O 1
ATOM 676 N N . VAL A 1 81 ? 1.864 7.020 13.491 1.00 89.56 81 VAL A N 1
ATOM 677 C CA . VAL A 1 81 ? 0.950 7.934 14.195 1.00 89.56 81 VAL A CA 1
ATOM 678 C C . VAL A 1 81 ? -0.131 7.176 14.985 1.00 89.56 81 VAL A C 1
ATOM 680 O O . VAL A 1 81 ? -0.245 7.386 16.200 1.00 89.56 81 VAL A O 1
ATOM 683 N N . PRO A 1 82 ? -0.942 6.287 14.377 1.00 88.38 82 PRO A N 1
ATOM 684 C CA . PRO A 1 82 ? -1.933 5.517 15.126 1.00 88.38 82 PRO A CA 1
ATOM 685 C C . PRO A 1 82 ? -1.312 4.479 16.078 1.00 88.38 82 PRO A C 1
ATOM 687 O O . PRO A 1 82 ? -1.894 4.231 17.141 1.00 88.38 82 PRO A O 1
ATOM 690 N N . LEU A 1 83 ? -0.136 3.925 15.754 1.00 91.12 83 LEU A N 1
ATOM 691 C CA . LEU A 1 83 ? 0.615 3.019 16.634 1.00 91.12 83 LEU A CA 1
ATOM 692 C C . LEU A 1 83 ? 1.044 3.709 17.936 1.00 91.12 83 LEU A C 1
ATOM 694 O O . LEU A 1 83 ? 0.802 3.170 19.019 1.00 91.12 83 LEU A O 1
ATOM 698 N N . TYR A 1 84 ? 1.591 4.924 17.848 1.00 89.94 84 TYR A N 1
ATOM 699 C CA . TYR A 1 84 ? 2.009 5.722 19.005 1.00 89.94 84 TYR A CA 1
ATOM 700 C C . TYR A 1 84 ? 0.846 5.981 19.974 1.00 89.94 84 TYR A C 1
ATOM 702 O O . TYR A 1 84 ? 0.975 5.841 21.189 1.00 89.94 84 TYR A O 1
ATOM 710 N N . HIS A 1 85 ? -0.342 6.256 19.431 1.00 89.00 85 HIS A N 1
ATOM 711 C CA . HIS A 1 85 ? -1.554 6.492 20.217 1.00 89.00 85 HIS A CA 1
ATOM 712 C C . HIS A 1 85 ? -2.248 5.205 20.702 1.00 89.00 85 HIS A C 1
ATOM 714 O O . HIS A 1 85 ? -3.343 5.282 21.266 1.00 89.00 85 HIS A O 1
ATOM 720 N N . LYS A 1 86 ? -1.651 4.022 20.484 1.00 88.06 86 LYS A N 1
ATOM 721 C CA . LYS A 1 86 ? -2.207 2.699 20.834 1.00 88.06 86 LYS A CA 1
ATOM 722 C C . LYS A 1 86 ? -3.613 2.458 20.256 1.00 88.06 86 LYS A C 1
ATOM 724 O O . LYS A 1 86 ? -4.432 1.762 20.860 1.00 88.06 86 LYS A O 1
ATOM 729 N N . ARG A 1 87 ? -3.910 3.040 19.086 1.00 87.12 87 ARG A N 1
ATOM 730 C CA . ARG A 1 87 ? -5.202 2.919 18.383 1.00 87.12 87 ARG A CA 1
ATOM 731 C C . ARG A 1 87 ? -5.149 1.775 17.371 1.00 87.12 87 ARG A C 1
ATOM 733 O O . ARG A 1 87 ? -5.144 2.002 16.165 1.00 87.12 87 ARG A O 1
ATOM 740 N N . TYR A 1 88 ? -5.083 0.542 17.870 1.00 88.19 88 TYR A N 1
ATOM 741 C CA . TYR A 1 88 ? -4.850 -0.645 17.037 1.00 88.19 88 TYR A CA 1
ATOM 742 C C . TYR A 1 88 ? -5.950 -0.908 15.999 1.00 88.19 88 TYR A C 1
ATOM 744 O O . TYR A 1 88 ? -5.628 -1.325 14.893 1.00 88.19 88 TYR A O 1
ATOM 752 N N . MET A 1 89 ? -7.228 -0.617 16.284 1.00 87.94 89 MET A N 1
ATOM 753 C CA . MET A 1 89 ? -8.273 -0.825 15.268 1.00 87.94 89 MET A CA 1
ATOM 754 C C . MET A 1 89 ? -8.101 0.142 14.102 1.00 87.94 89 MET A C 1
ATOM 756 O O . MET A 1 89 ? -8.192 -0.265 12.949 1.00 87.94 89 MET A O 1
ATOM 760 N N . ARG A 1 90 ? -7.753 1.402 14.383 1.00 91.06 90 ARG A N 1
ATOM 761 C CA . ARG A 1 90 ? -7.426 2.380 13.338 1.00 91.06 90 ARG A CA 1
ATOM 762 C C . ARG A 1 90 ? -6.283 1.902 12.438 1.00 91.06 90 ARG A C 1
ATOM 764 O O . ARG A 1 90 ? -6.357 2.105 11.233 1.00 91.06 90 ARG A O 1
ATOM 771 N N . VAL A 1 91 ? -5.261 1.263 13.013 1.00 91.75 91 VAL A N 1
ATOM 772 C CA . VAL A 1 91 ? -4.147 0.658 12.261 1.00 91.75 91 VAL A CA 1
ATOM 773 C C . VAL A 1 91 ? -4.652 -0.432 11.316 1.00 91.75 91 VAL A C 1
ATOM 775 O O . VAL A 1 91 ? -4.301 -0.429 10.142 1.00 91.75 91 VAL A O 1
ATOM 778 N N . ILE A 1 92 ? -5.507 -1.333 11.806 1.00 92.50 92 ILE A N 1
ATOM 779 C CA . ILE A 1 92 ? -6.064 -2.425 10.996 1.00 92.50 92 ILE A CA 1
ATOM 780 C C . ILE A 1 92 ? -6.862 -1.85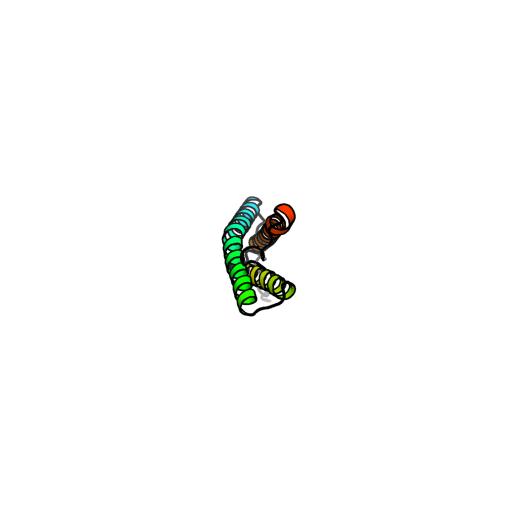9 9.821 1.00 92.50 92 ILE A C 1
ATOM 782 O O . ILE A 1 92 ? -6.598 -2.211 8.675 1.00 92.50 92 ILE A O 1
ATOM 786 N N . PHE A 1 93 ? -7.794 -0.939 10.084 1.00 93.25 93 PHE A N 1
ATOM 787 C CA . PHE A 1 93 ? -8.600 -0.330 9.025 1.00 93.25 93 PHE A CA 1
ATOM 788 C C . PHE A 1 93 ? -7.754 0.466 8.034 1.00 93.25 93 PHE A C 1
ATOM 790 O O . PHE A 1 93 ? -8.015 0.406 6.838 1.00 93.25 93 PHE A O 1
ATOM 797 N N . PHE A 1 94 ? -6.717 1.159 8.501 1.00 94.31 94 PHE A N 1
ATOM 798 C CA . PHE A 1 94 ? -5.762 1.840 7.634 1.00 94.31 94 PHE A CA 1
ATOM 799 C C . PHE A 1 94 ? -5.064 0.871 6.671 1.00 94.31 94 PHE A C 1
ATOM 801 O O . PHE A 1 94 ? -5.024 1.122 5.468 1.00 94.31 94 PHE A O 1
ATOM 808 N N . LEU A 1 95 ? -4.549 -0.247 7.186 1.00 94.25 95 LEU A N 1
ATOM 809 C CA . LEU A 1 95 ? -3.798 -1.231 6.405 1.00 94.25 95 LEU A CA 1
ATOM 810 C C . LEU A 1 95 ? -4.712 -1.927 5.387 1.00 94.25 95 LEU A C 1
ATOM 812 O O . LEU A 1 95 ? -4.387 -1.984 4.204 1.00 94.25 95 LEU A O 1
ATOM 816 N N . VAL A 1 96 ? -5.901 -2.355 5.826 1.00 95.75 96 VAL A N 1
ATOM 817 C CA . VAL A 1 96 ? -6.922 -2.953 4.952 1.00 95.75 96 VAL A CA 1
ATOM 818 C C . VAL A 1 96 ? -7.333 -1.980 3.849 1.00 95.75 96 VAL A C 1
ATOM 820 O O . VAL A 1 96 ? -7.332 -2.350 2.681 1.00 95.75 96 VAL A O 1
ATOM 823 N N . THR A 1 97 ? -7.628 -0.725 4.192 1.00 95.06 97 THR A N 1
ATOM 824 C CA . THR A 1 97 ? -8.020 0.283 3.195 1.00 95.06 97 THR A CA 1
ATOM 825 C C . THR A 1 97 ? -6.882 0.560 2.214 1.00 95.06 97 THR A C 1
ATOM 827 O O . THR A 1 97 ? -7.121 0.621 1.016 1.00 95.06 97 THR A O 1
ATOM 830 N N . SER A 1 98 ? -5.638 0.655 2.690 1.00 95.00 98 SER A N 1
ATOM 831 C CA . SER A 1 98 ? -4.468 0.871 1.826 1.00 95.00 98 SER A CA 1
ATOM 832 C C . SER A 1 98 ? -4.262 -0.284 0.842 1.00 95.00 98 SER A C 1
ATOM 834 O O . SER A 1 98 ? -3.984 -0.047 -0.329 1.00 95.00 98 SER A O 1
ATOM 836 N N . LEU A 1 99 ? -4.449 -1.531 1.291 1.00 95.50 99 LEU A N 1
ATOM 837 C CA . LEU A 1 99 ? -4.406 -2.714 0.427 1.00 95.50 99 LEU A CA 1
ATOM 838 C C . LEU A 1 99 ? -5.541 -2.723 -0.600 1.00 95.50 99 LEU A C 1
ATOM 840 O O . LEU A 1 99 ? -5.308 -3.065 -1.755 1.00 95.50 99 LEU A O 1
ATOM 844 N N . LEU A 1 100 ? -6.751 -2.325 -0.202 1.00 96.12 100 LEU A N 1
ATOM 845 C CA . LEU A 1 100 ? -7.885 -2.219 -1.121 1.00 96.12 100 LEU A CA 1
ATOM 846 C C . LEU A 1 100 ? -7.651 -1.147 -2.187 1.00 96.12 100 LEU A C 1
ATOM 848 O O . LEU A 1 100 ? -7.932 -1.397 -3.354 1.00 96.12 100 LEU A O 1
ATOM 852 N N . ILE A 1 101 ? -7.105 0.014 -1.810 1.00 94.88 101 ILE A N 1
ATOM 853 C CA . ILE A 1 101 ? -6.749 1.068 -2.767 1.00 94.88 101 ILE A CA 1
ATOM 854 C C . ILE A 1 101 ? -5.646 0.569 -3.704 1.00 94.88 101 ILE A C 1
ATOM 856 O O . ILE A 1 101 ? -5.785 0.698 -4.915 1.00 94.88 101 ILE A O 1
ATOM 860 N N . TYR A 1 102 ? -4.591 -0.056 -3.171 1.00 94.56 102 TYR A N 1
ATOM 861 C CA . TYR A 1 102 ? -3.529 -0.658 -3.980 1.00 94.56 102 TYR A CA 1
ATOM 862 C C . TYR A 1 102 ? -4.103 -1.648 -5.001 1.00 94.56 102 TYR A C 1
ATOM 864 O O . TYR A 1 102 ? -3.831 -1.546 -6.195 1.00 94.56 102 TYR A O 1
ATOM 872 N N . TYR A 1 103 ? -4.965 -2.561 -4.553 1.00 94.81 103 TYR A N 1
ATOM 873 C CA . TYR A 1 103 ? -5.612 -3.518 -5.440 1.00 94.81 103 TYR A CA 1
ATOM 874 C C . TYR A 1 103 ? -6.475 -2.827 -6.508 1.00 94.81 103 TYR A C 1
ATOM 876 O O . TYR A 1 103 ? -6.377 -3.144 -7.693 1.00 94.81 103 TYR A O 1
ATOM 884 N N . ALA A 1 104 ? -7.286 -1.847 -6.106 1.00 94.00 104 ALA A N 1
ATOM 885 C CA . ALA A 1 104 ? -8.151 -1.108 -7.016 1.00 94.00 104 ALA A CA 1
ATOM 886 C C . ALA A 1 104 ? -7.354 -0.355 -8.095 1.00 94.00 104 ALA A C 1
ATOM 888 O O . ALA A 1 104 ? -7.734 -0.378 -9.261 1.00 94.00 104 ALA A O 1
ATOM 889 N N . VAL A 1 105 ? -6.234 0.270 -7.731 1.00 92.19 105 VAL A N 1
ATOM 890 C CA . VAL A 1 105 ? -5.406 1.041 -8.669 1.00 92.19 105 VAL A CA 1
ATOM 891 C C . VAL A 1 105 ? -4.649 0.119 -9.626 1.00 92.19 105 VAL A C 1
ATOM 893 O O . VAL A 1 105 ? -4.755 0.272 -10.840 1.00 92.19 105 VAL A O 1
ATOM 896 N N . PHE A 1 106 ? -3.913 -0.865 -9.110 1.00 91.25 106 PHE A N 1
ATOM 897 C CA . PHE A 1 106 ? -2.980 -1.633 -9.943 1.00 91.25 106 PHE A CA 1
ATOM 898 C C . PHE A 1 106 ? -3.614 -2.841 -10.637 1.00 91.25 106 PHE A C 1
ATOM 900 O O . PHE A 1 106 ? -3.148 -3.239 -11.699 1.00 91.25 106 PHE A O 1
ATOM 907 N N . PHE A 1 107 ? -4.687 -3.417 -10.083 1.00 90.81 107 PHE A N 1
ATOM 908 C CA . PHE A 1 107 ? -5.326 -4.605 -10.662 1.00 90.81 107 PHE A CA 1
ATOM 909 C C . PHE A 1 107 ? -6.674 -4.299 -11.306 1.00 90.81 107 PHE A C 1
ATOM 911 O O . PHE A 1 107 ? -6.938 -4.794 -12.397 1.00 90.81 107 PHE A O 1
ATOM 918 N N . ALA A 1 108 ? -7.526 -3.489 -10.668 1.00 89.81 108 ALA A N 1
ATOM 919 C CA . ALA A 1 108 ? -8.845 -3.189 -11.233 1.00 89.81 108 ALA A CA 1
ATOM 920 C C . ALA A 1 108 ? -8.780 -2.103 -12.318 1.00 89.81 108 ALA A C 1
ATOM 922 O O . ALA A 1 108 ? -9.403 -2.250 -13.365 1.00 89.81 108 ALA A O 1
ATOM 923 N N . ALA A 1 109 ? -8.008 -1.036 -12.092 1.00 90.19 109 ALA A N 1
ATOM 924 C CA . ALA A 1 109 ? -7.795 0.016 -13.086 1.00 90.19 109 ALA A CA 1
ATOM 925 C C . ALA A 1 109 ? -6.629 -0.277 -14.049 1.00 90.19 109 ALA A C 1
ATOM 927 O O . ALA A 1 109 ? -6.412 0.501 -14.975 1.00 90.19 109 ALA A O 1
ATOM 928 N N . ALA A 1 110 ? -5.895 -1.381 -13.840 1.00 87.12 110 ALA A N 1
ATOM 929 C CA . ALA A 1 110 ? -4.732 -1.785 -14.637 1.00 87.12 110 ALA A CA 1
ATOM 930 C C . ALA A 1 110 ? -3.705 -0.652 -14.838 1.00 87.12 110 ALA A C 1
ATOM 932 O O . ALA A 1 110 ? -3.092 -0.528 -15.898 1.00 87.12 110 ALA A O 1
ATOM 933 N N . PHE A 1 111 ? -3.546 0.204 -13.825 1.00 86.75 111 PHE A N 1
ATOM 934 C CA . PHE A 1 111 ? -2.629 1.330 -13.892 1.00 86.75 111 PHE A CA 1
ATOM 935 C C . PHE A 1 111 ? -1.177 0.843 -13.840 1.00 86.75 111 PHE A C 1
ATOM 937 O O . PHE A 1 111 ? -0.795 0.134 -12.907 1.00 86.75 111 PHE A O 1
ATOM 944 N N . ASP A 1 112 ? -0.365 1.256 -14.813 1.00 85.69 112 ASP A N 1
ATOM 945 C CA . ASP A 1 112 ? 1.066 0.961 -14.841 1.00 85.69 112 ASP A CA 1
ATOM 946 C C . ASP A 1 112 ? 1.867 2.144 -14.262 1.00 85.69 112 ASP A C 1
ATOM 948 O O . ASP A 1 112 ? 1.929 3.207 -14.882 1.00 85.69 112 ASP A O 1
ATOM 952 N N . PRO A 1 113 ? 2.510 2.000 -13.088 1.00 82.94 113 PRO A N 1
ATOM 953 C CA . PRO A 1 113 ? 3.294 3.081 -12.489 1.00 82.94 113 PRO A CA 1
ATOM 954 C C . PRO A 1 113 ? 4.539 3.457 -13.301 1.00 82.94 113 PRO A C 1
ATOM 956 O O . PRO A 1 113 ? 5.097 4.533 -13.096 1.00 82.94 113 PRO A O 1
ATOM 959 N N . LEU A 1 114 ? 4.991 2.597 -14.216 1.00 84.88 114 LEU A N 1
ATOM 960 C CA . LEU A 1 114 ? 6.139 2.874 -15.073 1.00 84.88 114 LEU A CA 1
ATOM 961 C C . LEU A 1 114 ? 5.790 3.745 -16.288 1.00 84.88 114 LEU A C 1
ATOM 963 O O . LEU A 1 114 ? 6.669 4.420 -16.831 1.00 84.88 114 LEU A O 1
ATOM 967 N N . SER A 1 115 ? 4.522 3.769 -16.714 1.00 82.19 115 SER A N 1
ATOM 968 C CA . SER A 1 115 ? 4.132 4.392 -17.984 1.00 82.19 115 SER A CA 1
ATOM 969 C C . SER A 1 115 ? 4.345 5.907 -18.008 1.00 82.19 115 SER A C 1
ATOM 971 O O . SER A 1 115 ? 4.507 6.495 -19.073 1.00 82.19 115 SER A O 1
ATOM 973 N N . LEU A 1 116 ? 4.355 6.549 -16.838 1.00 76.38 116 LEU A N 1
ATOM 974 C CA . LEU A 1 116 ? 4.487 8.001 -16.695 1.00 76.38 116 LEU A CA 1
ATOM 975 C C . LEU A 1 116 ? 5.862 8.537 -17.116 1.00 76.38 116 LEU A C 1
ATOM 977 O O . LEU A 1 116 ? 5.957 9.681 -17.553 1.00 76.38 116 LEU A O 1
ATOM 981 N N . PHE A 1 117 ? 6.912 7.714 -17.040 1.00 75.75 117 PHE A N 1
ATOM 982 C CA . PHE A 1 117 ? 8.287 8.118 -17.368 1.00 75.75 117 PHE A CA 1
ATOM 983 C C . PHE A 1 117 ? 8.847 7.408 -18.604 1.00 75.75 117 PHE A C 1
ATOM 985 O O . PHE A 1 117 ? 10.058 7.385 -18.807 1.00 75.75 117 PHE A O 1
ATOM 992 N N . GLY A 1 118 ? 7.967 6.842 -19.438 1.00 63.81 118 GLY A N 1
ATOM 993 C CA . GLY A 1 118 ? 8.347 6.210 -20.702 1.00 63.81 118 GLY A CA 1
ATOM 994 C C . GLY A 1 118 ? 9.126 4.908 -20.534 1.00 63.81 118 GLY A C 1
ATOM 995 O O . GLY A 1 118 ? 9.932 4.579 -21.405 1.00 63.81 118 GLY A O 1
ATOM 996 N N . TYR A 1 119 ? 8.918 4.202 -19.416 1.00 58.97 119 TYR A N 1
ATOM 997 C CA . TYR A 1 119 ? 9.610 2.945 -19.166 1.00 58.97 119 TYR A CA 1
ATOM 998 C C . TYR A 1 119 ? 9.143 1.826 -20.064 1.00 58.97 119 TYR A C 1
ATOM 1000 O O . TYR A 1 119 ? 7.934 1.638 -20.315 1.00 58.97 119 TYR A O 1
#

Radius of gyration: 23.36 Å; chains: 1; bounding box: 40×22×92 Å

Secondary structure (DSSP, 8-state):
--PPP-PPP-----------HHHHHHHHHHHHHHHHHHHHHHHHHHHHHHHHHHHTT--HHHHHHHHHHHHHHHHHHHTHHHHHTT-HHHHHHHHHHHHHHHHIIIIIS---TTGGGT-

pLDDT: mean 85.83, std 12.27, range [48.81, 96.31]